Protein AF-U2KXS7-F1 (afdb_monomer)

Nearest PDB structures (foldseek):
  1tkh-assembly1_A  TM=3.884E-01  e=1.171E+00  Streptomyces griseus
  1xbu-assembly1_A  TM=3.848E-01  e=1.491E+00  Streptomyces griseus
  6i8w-assembly2_B  TM=5.047E-01  e=2.276E+00  Pseudomonas aeruginosa
  1tf8-assembly1_A  TM=3.939E-01  e=1.491E+00  Streptomyces griseus
  1tkj-assembly1_A  TM=3.560E-01  e=2.017E+00  Streptomyces griseus

pLDDT: mean 89.23, std 12.75, range [54.47, 98.56]

Mean predicted aligned error: 5.57 Å

Sequence (90 aa):
IHHAERQKQRKLEEKTMWTEGTIQVGTSTFHYWVKHYEEPSTFGYEEGRASKISLRRNGKTVFNFDRGMDIPPEDEETETALAILLKQYN

Solvent-accessible surface area (backbone atoms only — not comparable to full-atom values): 4914 Å² total; per-residue (Å²): 114,78,64,62,55,53,53,52,50,48,55,49,52,69,66,70,31,60,48,73,52,74,52,75,46,93,93,45,58,32,42,38,42,36,34,38,49,97,58,62,32,89,49,14,61,94,43,21,13,28,34,28,41,38,36,29,42,93,92,38,80,40,28,31,32,71,60,49,85,76,37,68,61,74,47,72,60,48,45,52,52,49,51,55,48,45,74,74,44,73

Secondary structure (DSSP, 8-state):
-HHHHHHHHHHHHHHHSEEEEEEEETTEEEEEEEEE-SS--TTSGGGSSEEEEEEEETTEEEEEEESSEEE--SSHHHHHHHHHHHHHH-

Foldseek 3Di:
DVPVVVVVVVVVLVVPQKDWDWDDQPNWIKTKIWRFDPAFALLADVSGGTNWMWIDTPNRTQFTHHSHGPHHHNDPSSVVVVVVCVVPRD

InterPro domains:
  IPR056095 Domain of unknown function DUF7678 [PF24726] (17-90)

Organism: NCBI:txid411473

Structure (mmCIF, N/CA/C/O backbone):
data_AF-U2KXS7-F1
#
_entry.id   AF-U2KXS7-F1
#
loop_
_atom_site.group_PDB
_atom_site.id
_atom_site.type_symbol
_atom_site.label_atom_id
_atom_site.label_alt_id
_atom_site.label_comp_id
_atom_site.label_asym_id
_atom_site.label_entity_id
_atom_site.label_seq_id
_atom_site.pdbx_PDB_ins_code
_atom_site.Cartn_x
_atom_site.Cartn_y
_atom_site.Cartn_z
_atom_site.occupancy
_atom_site.B_iso_or_equiv
_atom_site.auth_seq_id
_atom_site.auth_comp_id
_atom_site.auth_asym_id
_atom_site.auth_atom_id
_atom_site.pdbx_PDB_model_num
ATOM 1 N N . ILE A 1 1 ? 9.340 -10.729 -34.189 1.00 54.47 1 ILE A N 1
ATOM 2 C CA . ILE A 1 1 ? 9.617 -11.759 -33.157 1.00 54.47 1 ILE A CA 1
ATOM 3 C C . ILE A 1 1 ? 9.843 -11.140 -31.768 1.00 54.47 1 ILE A C 1
ATOM 5 O O . ILE A 1 1 ? 8.939 -11.257 -30.955 1.00 54.47 1 ILE A O 1
ATOM 9 N N . HIS A 1 2 ? 10.875 -10.313 -31.538 1.00 57.06 2 HIS A N 1
ATOM 10 C CA . HIS A 1 2 ? 11.170 -9.706 -30.215 1.00 57.06 2 HIS A CA 1
ATOM 11 C C . HIS A 1 2 ? 10.087 -8.823 -29.547 1.00 57.06 2 HIS A C 1
ATOM 13 O O . HIS A 1 2 ? 10.145 -8.604 -28.336 1.00 57.06 2 HIS A O 1
ATOM 19 N N . HIS A 1 3 ? 9.131 -8.243 -30.286 1.00 57.12 3 HIS A N 1
ATOM 20 C CA . HIS A 1 3 ? 8.114 -7.369 -29.675 1.00 57.12 3 HIS A CA 1
ATOM 21 C C . HIS A 1 3 ? 6.947 -8.158 -29.060 1.00 57.12 3 HIS A C 1
ATOM 23 O O . HIS A 1 3 ? 6.494 -7.832 -27.966 1.00 57.12 3 HIS A O 1
ATOM 29 N N . ALA A 1 4 ? 6.502 -9.227 -29.725 1.00 66.69 4 ALA A N 1
ATOM 30 C CA . ALA A 1 4 ? 5.370 -10.037 -29.278 1.00 66.69 4 ALA A CA 1
ATOM 31 C C . ALA A 1 4 ? 5.703 -10.847 -28.014 1.00 66.69 4 ALA A C 1
ATOM 33 O O . ALA A 1 4 ? 4.884 -10.925 -27.101 1.00 66.69 4 ALA A O 1
ATOM 34 N N . GLU A 1 5 ? 6.926 -11.375 -27.920 1.00 63.25 5 GLU A N 1
ATOM 35 C CA . GLU A 1 5 ? 7.409 -12.100 -26.737 1.00 63.25 5 GLU A CA 1
ATOM 36 C C . GLU A 1 5 ? 7.490 -11.184 -25.515 1.00 63.25 5 GLU A C 1
ATOM 38 O O . GLU A 1 5 ? 6.995 -11.546 -24.454 1.00 63.25 5 GLU A O 1
ATOM 43 N N . ARG A 1 6 ? 7.970 -9.943 -25.677 1.00 62.47 6 ARG A N 1
ATOM 44 C CA . ARG A 1 6 ? 7.993 -8.947 -24.592 1.00 62.47 6 ARG A CA 1
ATOM 45 C C . ARG A 1 6 ? 6.601 -8.528 -24.121 1.00 62.47 6 ARG A C 1
ATOM 47 O O . ARG A 1 6 ? 6.417 -8.244 -22.944 1.00 62.47 6 ARG A O 1
ATOM 54 N N . GLN A 1 7 ? 5.620 -8.451 -25.019 1.00 64.31 7 GLN A N 1
ATOM 55 C CA . GLN A 1 7 ? 4.228 -8.168 -24.639 1.00 64.31 7 GLN A CA 1
ATOM 56 C C . GLN A 1 7 ? 3.589 -9.353 -23.905 1.00 64.31 7 GLN A C 1
ATOM 58 O O . GLN A 1 7 ? 2.833 -9.157 -22.957 1.00 64.31 7 GLN A O 1
ATOM 63 N N . LYS A 1 8 ? 3.913 -10.583 -24.317 1.00 65.94 8 LYS A N 1
ATOM 64 C CA . LYS A 1 8 ? 3.411 -11.812 -23.693 1.00 65.94 8 LYS A CA 1
ATOM 65 C C . LYS A 1 8 ? 4.034 -12.043 -22.311 1.00 65.94 8 LYS A C 1
ATOM 67 O O . LYS A 1 8 ? 3.302 -12.351 -21.378 1.00 65.94 8 LYS A O 1
ATOM 72 N N . GLN A 1 9 ? 5.340 -11.809 -22.185 1.00 62.50 9 GLN A N 1
ATOM 73 C CA . GLN A 1 9 ? 6.093 -11.845 -20.932 1.00 62.50 9 GLN A CA 1
ATOM 74 C C . GLN A 1 9 ? 5.584 -10.778 -19.956 1.00 62.50 9 GLN A C 1
ATOM 76 O O . GLN A 1 9 ? 5.199 -11.117 -18.843 1.00 62.50 9 GLN A O 1
ATOM 81 N N . ARG A 1 10 ? 5.424 -9.526 -20.415 1.00 66.19 10 ARG A N 1
ATOM 82 C CA . ARG A 1 10 ? 4.807 -8.469 -19.602 1.00 66.19 10 ARG A CA 1
ATOM 83 C C . ARG A 1 10 ? 3.410 -8.848 -19.144 1.00 66.19 10 ARG A C 1
ATOM 85 O O . ARG A 1 10 ? 3.146 -8.745 -17.963 1.00 66.19 10 ARG A O 1
ATOM 92 N N . LYS A 1 11 ? 2.531 -9.346 -20.023 1.00 62.88 11 LYS A N 1
ATOM 93 C CA . LYS A 1 11 ? 1.186 -9.802 -19.618 1.00 62.88 11 LYS A CA 1
ATOM 94 C C . LYS A 1 11 ? 1.210 -10.933 -18.588 1.00 62.88 11 LYS A C 1
ATOM 96 O O . LYS A 1 11 ? 0.307 -11.004 -17.759 1.00 62.88 11 LYS A O 1
ATOM 101 N N . LEU A 1 12 ? 2.194 -11.827 -18.661 1.00 61.00 12 LEU A N 1
ATOM 102 C CA . LEU A 1 12 ? 2.359 -12.908 -17.694 1.00 61.00 12 LEU A CA 1
ATOM 103 C C . LEU A 1 12 ? 2.826 -12.356 -16.341 1.00 61.00 12 LEU A C 1
ATOM 105 O O . LEU A 1 12 ? 2.184 -12.634 -15.335 1.00 61.00 12 LEU A O 1
ATOM 109 N N . GLU A 1 13 ? 3.836 -11.486 -16.339 1.00 64.31 13 GLU A N 1
ATOM 110 C CA . GLU A 1 13 ? 4.315 -10.753 -15.158 1.00 64.31 13 GLU A CA 1
ATOM 111 C C . GLU A 1 13 ? 3.217 -9.855 -14.566 1.00 64.31 13 GLU A C 1
ATOM 113 O O . GLU A 1 13 ? 3.054 -9.758 -13.355 1.00 64.31 13 GLU A O 1
ATOM 118 N N . GLU A 1 14 ? 2.374 -9.244 -15.399 1.00 65.62 14 GLU A N 1
ATOM 119 C CA . GLU A 1 14 ? 1.215 -8.487 -14.931 1.00 65.62 14 GLU A CA 1
ATOM 120 C C . GLU A 1 14 ? 0.192 -9.353 -14.204 1.00 65.62 14 GLU A C 1
ATOM 122 O O . GLU A 1 14 ? -0.557 -8.809 -13.400 1.00 65.62 14 GLU A O 1
ATOM 127 N N . LYS A 1 15 ? 0.147 -10.659 -14.479 1.00 66.19 15 LYS A N 1
ATOM 128 C CA . LYS A 1 15 ? -0.782 -11.598 -13.850 1.00 66.19 15 LYS A CA 1
ATOM 129 C C . LYS A 1 15 ? -0.186 -12.271 -12.609 1.00 66.19 15 LYS A C 1
ATOM 131 O O . LYS A 1 15 ? -0.940 -12.575 -11.694 1.00 66.19 15 LYS A O 1
ATOM 136 N N . THR A 1 16 ? 1.126 -12.509 -12.565 1.00 67.69 16 THR A N 1
ATOM 137 C CA . THR A 1 16 ? 1.783 -13.273 -11.486 1.00 67.69 16 THR A CA 1
ATOM 138 C C . THR A 1 16 ? 2.333 -12.420 -10.342 1.00 67.69 16 THR A C 1
ATOM 140 O O . THR A 1 16 ? 2.612 -12.966 -9.284 1.00 67.69 16 THR A O 1
ATOM 143 N N . MET A 1 17 ? 2.470 -11.102 -10.523 1.00 88.19 17 MET A N 1
ATOM 144 C CA . MET A 1 17 ? 3.122 -10.197 -9.557 1.00 88.19 17 MET A CA 1
ATOM 145 C C . MET A 1 17 ? 2.164 -9.517 -8.564 1.00 88.19 17 MET A C 1
ATOM 147 O O . MET A 1 17 ? 2.551 -8.591 -7.853 1.00 88.19 17 MET A O 1
ATOM 151 N N . TRP A 1 18 ? 0.895 -9.927 -8.539 1.00 93.56 18 TRP A N 1
ATOM 152 C CA . TRP A 1 18 ? -0.083 -9.388 -7.598 1.00 93.56 18 TRP A CA 1
ATOM 153 C C . TRP A 1 18 ? -0.128 -10.215 -6.323 1.00 93.56 18 TRP A C 1
ATOM 155 O O . TRP A 1 18 ? -0.233 -11.438 -6.361 1.00 93.56 18 TRP A O 1
ATOM 165 N N . THR A 1 19 ? -0.105 -9.530 -5.189 1.00 94.94 19 THR A N 1
ATOM 166 C CA . THR A 1 19 ? -0.426 -10.094 -3.884 1.00 94.94 19 THR A CA 1
ATOM 167 C C . THR A 1 19 ? -1.668 -9.407 -3.344 1.00 94.94 19 THR A C 1
ATOM 169 O O . THR A 1 19 ? -1.773 -8.181 -3.361 1.00 94.94 19 THR A O 1
ATOM 172 N N . GLU A 1 20 ? -2.618 -10.216 -2.898 1.00 96.62 20 GLU A N 1
ATOM 173 C CA . GLU A 1 20 ? -3.883 -9.788 -2.320 1.00 96.62 20 GLU A CA 1
ATOM 174 C C . GLU A 1 20 ? -4.000 -10.367 -0.916 1.00 96.62 20 GLU A C 1
ATOM 176 O O . GLU A 1 20 ? -3.600 -11.507 -0.666 1.00 96.62 20 GLU A O 1
ATOM 181 N N . GLY A 1 21 ? -4.578 -9.594 -0.007 1.00 97.19 21 GLY A N 1
ATOM 182 C CA . GLY A 1 21 ? -4.861 -10.078 1.328 1.00 97.19 21 GLY A CA 1
ATOM 183 C C . GLY A 1 21 ? -5.556 -9.040 2.183 1.00 97.19 21 GLY A C 1
ATOM 184 O O . GLY A 1 21 ? -6.038 -8.012 1.706 1.00 97.19 21 GLY A O 1
ATOM 185 N N . THR A 1 22 ? -5.580 -9.318 3.480 1.00 97.88 22 THR A N 1
ATOM 186 C CA . THR A 1 22 ? -6.131 -8.413 4.483 1.00 97.88 22 THR A CA 1
ATOM 187 C C . THR A 1 22 ? -5.105 -8.130 5.565 1.00 97.88 22 THR A C 1
ATOM 189 O O . THR A 1 22 ? -4.404 -9.043 6.001 1.00 97.88 22 THR A O 1
ATOM 192 N N . ILE A 1 23 ? -5.054 -6.889 6.037 1.00 97.44 23 ILE A N 1
ATOM 193 C CA . ILE A 1 23 ? -4.288 -6.496 7.221 1.00 97.44 23 ILE A CA 1
ATOM 194 C C . ILE A 1 23 ? -5.208 -5.803 8.216 1.00 97.44 23 ILE A C 1
ATOM 196 O O . ILE A 1 23 ? -6.112 -5.058 7.835 1.00 97.44 23 ILE A O 1
ATOM 200 N N . GLN A 1 24 ? -4.986 -6.069 9.497 1.00 97.56 24 GLN A N 1
ATOM 201 C CA . GLN A 1 24 ? -5.698 -5.404 10.576 1.00 97.56 24 GLN A CA 1
ATOM 202 C C . GLN A 1 24 ? -4.777 -4.366 11.215 1.00 97.56 24 GLN A C 1
ATOM 204 O O . GLN A 1 24 ? -3.659 -4.689 11.615 1.00 97.56 24 GLN A O 1
ATOM 209 N N . VAL A 1 25 ? -5.262 -3.132 11.318 1.00 97.00 25 VAL A N 1
ATOM 210 C CA . VAL A 1 25 ? -4.594 -2.033 12.017 1.00 97.00 25 VAL A CA 1
ATOM 211 C C . VAL A 1 25 ? -5.590 -1.485 13.027 1.00 97.00 25 VAL A C 1
ATOM 213 O O . VAL A 1 25 ? -6.673 -1.038 12.655 1.00 97.00 25 VAL A O 1
ATOM 216 N N . GLY A 1 26 ? -5.261 -1.598 14.315 1.00 94.06 26 GLY A N 1
ATOM 217 C CA . GLY A 1 26 ? -6.195 -1.276 15.391 1.00 94.06 26 GLY A CA 1
ATOM 218 C C . GLY A 1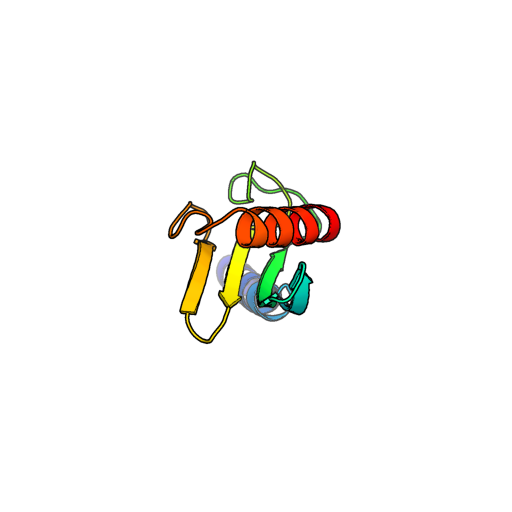 26 ? -7.482 -2.104 15.294 1.00 94.06 26 GLY A C 1
ATOM 219 O O . GLY A 1 26 ? -7.456 -3.339 15.343 1.00 94.06 26 GLY A O 1
ATOM 220 N N . THR A 1 27 ? -8.611 -1.411 15.149 1.00 95.00 27 THR A N 1
ATOM 221 C CA . THR A 1 27 ? -9.939 -2.035 14.980 1.00 95.00 27 THR A CA 1
ATOM 222 C C . THR A 1 27 ? -10.382 -2.138 13.520 1.00 95.00 27 THR A C 1
ATOM 224 O O . THR A 1 27 ? -11.393 -2.775 13.229 1.00 95.00 27 THR A O 1
ATOM 227 N N . SER A 1 28 ? -9.613 -1.555 12.600 1.00 96.12 28 SER A N 1
ATOM 228 C CA . SER A 1 28 ? -9.920 -1.519 11.176 1.00 96.12 28 SER A CA 1
ATOM 229 C C . SER A 1 28 ? -9.303 -2.697 10.430 1.00 96.12 28 SER A C 1
ATOM 231 O O . SER A 1 28 ? -8.135 -3.044 10.613 1.00 96.12 28 SER A O 1
ATOM 233 N N . THR A 1 29 ? -10.078 -3.286 9.521 1.00 98.06 29 THR A N 1
ATOM 234 C CA . THR A 1 29 ? -9.595 -4.286 8.561 1.00 98.06 29 THR A CA 1
ATOM 235 C C . THR A 1 29 ? -9.495 -3.660 7.176 1.00 98.06 29 THR A C 1
ATOM 237 O O . THR A 1 29 ? -10.476 -3.135 6.645 1.00 98.06 29 THR A O 1
ATOM 240 N N . PHE A 1 30 ? -8.309 -3.750 6.582 1.00 98.38 30 PHE A N 1
ATOM 241 C CA . PHE A 1 30 ? -8.025 -3.289 5.232 1.00 98.38 30 PHE A CA 1
ATOM 242 C C . PHE A 1 30 ? -7.870 -4.491 4.315 1.00 98.38 30 PHE A C 1
ATOM 244 O O . PHE A 1 30 ? -7.132 -5.423 4.628 1.00 98.38 30 PHE A O 1
ATOM 251 N N . HIS A 1 31 ? -8.530 -4.445 3.168 1.00 98.56 31 HIS A N 1
ATOM 252 C CA . HIS A 1 31 ? -8.260 -5.333 2.048 1.00 98.56 31 HIS A CA 1
ATOM 253 C C . HIS A 1 31 ? -7.282 -4.642 1.107 1.00 98.56 31 HIS A C 1
ATOM 255 O O . HIS A 1 31 ? -7.471 -3.465 0.789 1.00 98.56 31 HIS A O 1
ATOM 261 N N . TYR A 1 32 ? -6.242 -5.349 0.680 1.00 98.06 32 TYR A N 1
ATOM 262 C CA . TYR A 1 32 ? -5.176 -4.768 -0.121 1.00 98.06 32 TYR A CA 1
ATOM 263 C C . TYR A 1 32 ? -4.892 -5.550 -1.394 1.00 98.06 32 TYR A C 1
ATOM 265 O O . TYR A 1 32 ? -5.062 -6.767 -1.455 1.00 98.06 32 TYR A O 1
ATOM 273 N N . TRP A 1 33 ? -4.368 -4.825 -2.379 1.00 97.69 33 TRP A N 1
ATOM 274 C CA . TRP A 1 33 ? -3.723 -5.381 -3.561 1.00 97.69 33 TRP A CA 1
ATOM 275 C C . TRP A 1 33 ? -2.401 -4.659 -3.776 1.00 97.69 33 TRP A C 1
ATOM 277 O O . TRP A 1 33 ? -2.372 -3.431 -3.857 1.00 97.69 33 TRP A O 1
ATOM 287 N N . VAL A 1 34 ? -1.316 -5.418 -3.892 1.00 96.56 34 VAL A N 1
ATOM 288 C CA . VAL A 1 34 ? 0.018 -4.892 -4.190 1.00 96.56 34 VAL A CA 1
ATOM 289 C C . VAL A 1 34 ? 0.563 -5.586 -5.423 1.00 96.56 34 VAL A C 1
ATOM 291 O O . VAL A 1 34 ? 0.586 -6.813 -5.487 1.00 96.56 34 VAL A O 1
ATOM 294 N N . LYS A 1 35 ? 1.032 -4.802 -6.392 1.00 93.81 35 LYS A N 1
ATOM 295 C CA . LYS A 1 35 ? 1.828 -5.299 -7.513 1.00 93.81 35 LYS A CA 1
ATOM 296 C C . LYS A 1 35 ? 3.289 -4.964 -7.277 1.00 93.81 35 LYS A C 1
ATOM 298 O O . LYS A 1 35 ? 3.670 -3.797 -7.408 1.00 93.81 35 LYS A O 1
ATOM 303 N N . HIS A 1 36 ? 4.101 -5.968 -6.977 1.00 92.44 36 HIS A N 1
ATOM 304 C CA . HIS A 1 36 ? 5.525 -5.799 -6.681 1.00 92.44 36 HIS A CA 1
ATOM 305 C C . HIS A 1 36 ? 6.389 -6.692 -7.565 1.00 92.44 36 HIS A C 1
ATOM 307 O O . HIS A 1 36 ? 5.932 -7.719 -8.055 1.00 92.44 36 HIS A O 1
ATOM 313 N N . TYR A 1 37 ? 7.621 -6.261 -7.805 1.00 89.88 37 TYR A N 1
ATOM 314 C CA . TYR A 1 37 ? 8.595 -6.979 -8.621 1.00 89.88 37 TYR A CA 1
ATOM 315 C C . TYR A 1 37 ? 9.796 -7.413 -7.772 1.00 89.88 37 TYR A C 1
ATOM 317 O O . TYR A 1 37 ? 9.944 -7.002 -6.623 1.00 89.88 37 TYR A O 1
ATOM 325 N N . GLU A 1 38 ? 10.664 -8.254 -8.332 1.00 87.56 38 GLU A N 1
ATOM 326 C CA . GLU A 1 38 ? 11.898 -8.667 -7.651 1.00 87.56 38 GLU A CA 1
ATOM 327 C C . GLU A 1 38 ? 12.882 -7.498 -7.499 1.00 87.56 38 GLU A C 1
ATOM 329 O O . GLU A 1 38 ? 13.502 -7.354 -6.446 1.00 87.56 38 GLU A O 1
ATOM 334 N N . GLU A 1 39 ? 12.972 -6.630 -8.512 1.00 88.62 39 GLU A N 1
ATOM 335 C CA . GLU A 1 39 ? 13.854 -5.459 -8.516 1.00 88.62 39 GLU A CA 1
ATOM 336 C C . GLU A 1 39 ? 13.080 -4.133 -8.383 1.00 88.62 39 GLU A C 1
ATOM 338 O O . GLU A 1 39 ? 11.938 -4.033 -8.852 1.00 88.62 39 GLU A O 1
ATOM 343 N N . PRO A 1 40 ? 13.685 -3.102 -7.757 1.00 90.25 40 PRO A N 1
ATOM 344 C CA . PRO A 1 40 ? 13.124 -1.755 -7.700 1.00 90.25 40 PRO A CA 1
ATOM 345 C C . PRO A 1 40 ? 12.906 -1.132 -9.086 1.00 90.25 40 PRO A C 1
ATOM 347 O O . PRO A 1 40 ? 13.546 -1.503 -10.071 1.00 90.25 40 PRO A O 1
ATOM 350 N N . SER A 1 41 ? 12.010 -0.151 -9.176 1.00 86.69 41 SER A N 1
ATOM 351 C CA . SER A 1 41 ? 11.660 0.510 -10.433 1.00 86.69 41 SER A CA 1
ATOM 352 C C . SER A 1 41 ? 11.421 1.997 -10.229 1.00 86.69 41 SER A C 1
ATOM 354 O O . SER A 1 41 ? 10.791 2.385 -9.257 1.00 86.69 41 SER A O 1
ATOM 356 N N . THR A 1 42 ? 11.762 2.825 -11.219 1.00 87.25 42 THR A N 1
ATOM 357 C CA . THR A 1 42 ? 11.416 4.261 -11.236 1.00 87.25 42 THR A CA 1
ATOM 358 C C . THR A 1 42 ? 9.908 4.533 -11.197 1.00 87.25 42 THR A C 1
ATOM 360 O O . THR A 1 42 ? 9.486 5.652 -10.930 1.00 87.25 42 THR A O 1
ATOM 363 N N . PHE A 1 43 ? 9.082 3.526 -11.494 1.00 85.00 43 PHE A N 1
ATOM 364 C CA . PHE A 1 43 ? 7.622 3.590 -11.370 1.00 85.00 43 PHE A CA 1
ATOM 365 C C . PHE A 1 43 ? 7.101 2.989 -10.056 1.00 85.00 43 PHE A C 1
ATOM 367 O O . PHE A 1 43 ? 5.889 2.925 -9.846 1.00 85.00 43 PHE A O 1
ATOM 374 N N . GLY A 1 44 ? 8.003 2.482 -9.219 1.00 87.75 44 GLY A N 1
ATOM 375 C CA . GLY A 1 44 ? 7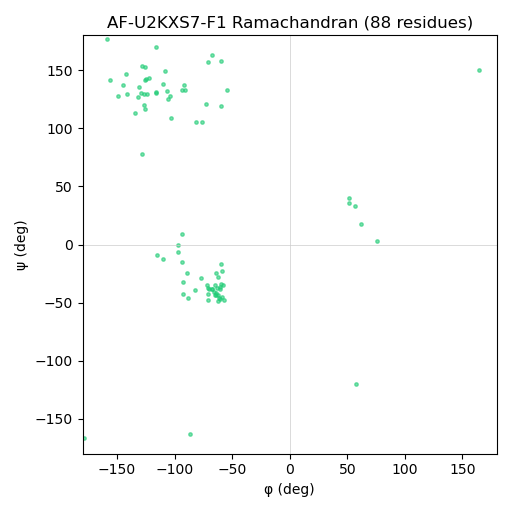.723 2.011 -7.876 1.00 87.75 44 GLY A CA 1
ATOM 376 C C . GLY A 1 44 ? 7.423 3.158 -6.924 1.00 87.75 44 GLY A C 1
ATOM 377 O O . GLY A 1 44 ? 7.831 4.300 -7.146 1.00 87.75 44 GLY A O 1
ATOM 378 N N . TYR A 1 45 ? 6.714 2.846 -5.848 1.00 89.69 45 TYR A N 1
ATOM 379 C CA . TYR A 1 45 ? 6.528 3.762 -4.737 1.00 89.69 45 TYR A CA 1
ATOM 380 C C . TYR A 1 45 ? 7.902 4.111 -4.155 1.00 89.69 45 TYR A C 1
ATOM 382 O O . TYR A 1 45 ? 8.637 3.215 -3.732 1.00 89.69 45 TYR A O 1
ATOM 390 N N . GLU A 1 46 ? 8.257 5.399 -4.192 1.00 92.19 46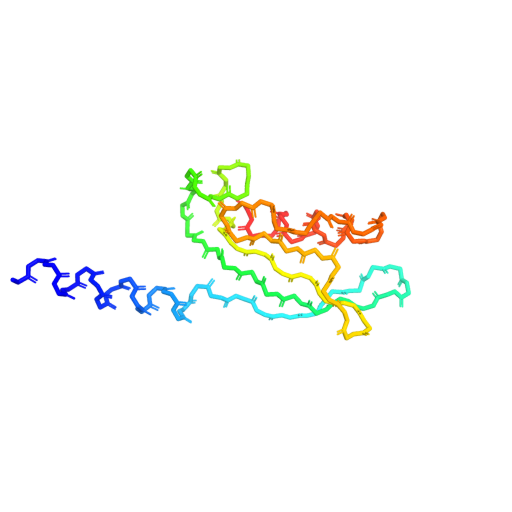 GLU A N 1
ATOM 391 C CA . GLU A 1 46 ? 9.596 5.897 -3.828 1.00 92.19 46 GLU A CA 1
ATOM 392 C C . GLU A 1 46 ? 10.732 5.160 -4.561 1.00 92.19 46 GLU A C 1
ATOM 394 O O . GLU A 1 46 ? 1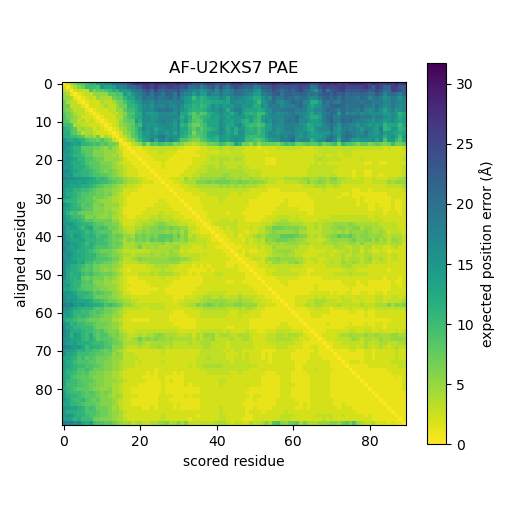1.761 4.832 -3.982 1.00 92.19 46 GLU A O 1
ATOM 399 N N . GLU A 1 47 ? 10.521 4.865 -5.847 1.00 91.44 47 GLU A N 1
ATOM 400 C CA . GLU A 1 47 ? 11.452 4.117 -6.704 1.00 91.44 47 GLU A CA 1
ATOM 401 C C . GLU A 1 47 ? 11.746 2.672 -6.243 1.00 91.44 47 GLU A C 1
ATOM 403 O O . GLU A 1 47 ? 12.718 2.053 -6.676 1.00 91.44 47 GLU A O 1
ATOM 408 N N . GLY A 1 48 ? 10.899 2.106 -5.378 1.00 92.94 48 GLY A N 1
ATOM 409 C CA . GLY A 1 48 ? 11.052 0.748 -4.861 1.00 92.94 48 GLY A CA 1
ATOM 410 C C . GLY A 1 48 ? 10.428 -0.352 -5.734 1.00 92.94 48 GLY A C 1
ATOM 411 O O . GLY A 1 48 ? 10.151 -0.172 -6.922 1.00 92.94 48 GLY A O 1
ATOM 412 N N . ARG A 1 49 ? 10.231 -1.543 -5.161 1.00 94.00 49 ARG A N 1
ATOM 413 C CA . ARG A 1 49 ? 9.688 -2.731 -5.851 1.00 94.00 49 ARG A CA 1
ATOM 414 C C . ARG A 1 49 ? 8.173 -2.683 -6.059 1.00 94.00 49 ARG A C 1
ATOM 416 O O . ARG A 1 49 ? 7.661 -3.271 -7.017 1.00 94.00 49 ARG A O 1
ATOM 423 N N . ALA A 1 50 ? 7.438 -2.000 -5.182 1.00 94.50 50 ALA A N 1
ATOM 424 C CA . ALA A 1 50 ? 5.981 -1.933 -5.229 1.00 94.50 50 ALA A CA 1
ATOM 425 C C . ALA A 1 50 ? 5.505 -0.887 -6.252 1.00 94.50 50 ALA A C 1
ATOM 427 O O . ALA A 1 50 ? 5.567 0.312 -6.016 1.00 94.50 50 ALA A O 1
ATOM 428 N N . SER A 1 51 ? 4.998 -1.335 -7.400 1.00 92.81 51 SER A N 1
ATOM 429 C CA . SER A 1 51 ? 4.567 -0.466 -8.513 1.00 92.81 51 SER A CA 1
ATOM 430 C C . SER A 1 51 ? 3.112 -0.006 -8.444 1.00 92.81 51 SER A C 1
ATOM 432 O O . SER A 1 51 ? 2.751 1.004 -9.048 1.00 92.81 51 SER A O 1
ATOM 434 N N . LYS A 1 52 ? 2.263 -0.775 -7.756 1.00 95.62 52 LYS A N 1
ATOM 435 C CA . LYS A 1 52 ? 0.852 -0.451 -7.538 1.00 95.62 52 LYS A CA 1
ATOM 436 C C . LYS A 1 52 ? 0.429 -0.918 -6.158 1.00 95.62 52 LYS A C 1
ATOM 438 O O . LYS A 1 52 ? 0.776 -2.035 -5.775 1.00 95.62 52 LYS A O 1
ATOM 443 N N . ILE A 1 53 ? -0.327 -0.098 -5.441 1.00 97.38 53 ILE A N 1
ATOM 444 C CA . ILE A 1 53 ? -0.844 -0.408 -4.107 1.00 97.38 53 ILE A CA 1
ATOM 445 C C . ILE A 1 53 ? -2.261 0.150 -4.013 1.00 97.38 53 ILE A C 1
ATOM 447 O O . ILE A 1 53 ? -2.485 1.321 -4.298 1.00 97.38 53 ILE A O 1
ATOM 451 N N . SER A 1 54 ? -3.213 -0.672 -3.586 1.00 98.06 54 SER A N 1
ATOM 452 C CA . SER A 1 54 ? -4.578 -0.238 -3.291 1.00 98.06 54 SER A CA 1
ATOM 453 C C . SER A 1 54 ? -4.974 -0.728 -1.908 1.00 98.06 54 SER A C 1
ATOM 455 O O . SER A 1 54 ? -4.797 -1.910 -1.609 1.00 98.06 54 SER A O 1
ATOM 457 N N . LEU A 1 55 ? -5.505 0.168 -1.075 1.00 98.31 55 LEU A N 1
ATOM 458 C CA . LEU A 1 55 ? -6.076 -0.156 0.230 1.00 98.31 55 LEU A CA 1
ATOM 459 C C . LEU A 1 55 ? -7.560 0.176 0.233 1.00 98.31 55 LEU A C 1
ATOM 461 O O . LEU A 1 55 ? -7.977 1.284 -0.121 1.00 98.31 55 LEU A O 1
ATOM 465 N N . ARG A 1 56 ? -8.361 -0.778 0.698 1.00 98.31 56 ARG A N 1
ATOM 466 C CA . ARG A 1 56 ? -9.805 -0.637 0.832 1.00 98.31 56 ARG A CA 1
ATOM 467 C C . ARG A 1 56 ? -10.235 -0.966 2.253 1.00 98.31 56 ARG A C 1
ATOM 469 O O . ARG A 1 56 ? -9.907 -2.029 2.767 1.00 98.31 56 ARG A O 1
ATOM 476 N N . ARG A 1 57 ? -11.022 -0.088 2.865 1.00 97.69 57 ARG A N 1
ATOM 477 C CA . ARG A 1 57 ? -11.605 -0.267 4.201 1.00 97.69 57 ARG A CA 1
ATOM 478 C C . ARG A 1 57 ? -13.092 0.046 4.123 1.00 97.69 57 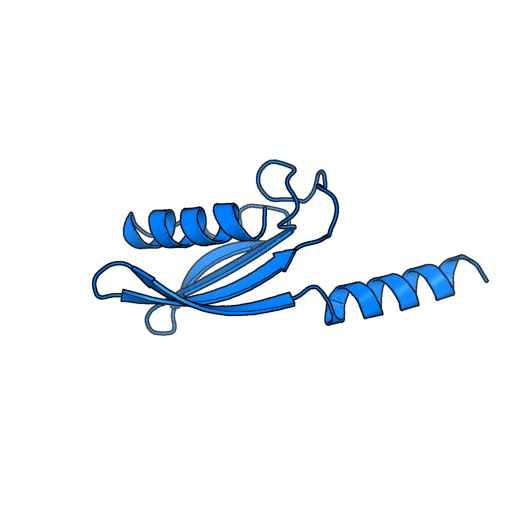ARG A C 1
ATOM 480 O O . ARG A 1 57 ? -13.485 1.001 3.459 1.00 97.69 57 ARG A O 1
ATOM 487 N N . ASN A 1 58 ? -13.936 -0.779 4.745 1.00 94.62 58 ASN A N 1
ATOM 488 C CA . ASN A 1 58 ? -15.399 -0.600 4.749 1.00 94.62 58 ASN A CA 1
ATOM 489 C C . ASN A 1 58 ? -16.010 -0.419 3.343 1.00 94.62 58 ASN A C 1
ATOM 491 O O . ASN A 1 58 ? -16.931 0.365 3.137 1.00 94.62 58 ASN A O 1
ATOM 495 N N . GLY A 1 59 ? -15.459 -1.110 2.341 1.00 93.31 59 GLY A N 1
ATOM 496 C CA . GLY A 1 59 ? -15.923 -1.002 0.958 1.00 93.31 59 GLY A CA 1
ATOM 497 C C . GLY A 1 59 ? -15.505 0.281 0.223 1.00 93.31 59 GLY A C 1
ATOM 498 O O . GLY A 1 59 ? -15.840 0.409 -0.955 1.00 93.31 59 GLY A O 1
ATOM 499 N N . LYS A 1 60 ? -14.715 1.176 0.826 1.00 96.88 60 LYS A N 1
ATOM 500 C CA . LYS A 1 60 ? -14.179 2.393 0.193 1.00 96.88 60 LYS A CA 1
ATOM 501 C C . LYS A 1 60 ? -12.670 2.281 -0.020 1.00 96.88 60 LYS A C 1
ATOM 503 O O . LYS A 1 60 ? -11.967 1.774 0.850 1.00 96.88 60 LYS A O 1
ATOM 508 N N . THR A 1 61 ? -12.175 2.729 -1.172 1.00 97.88 61 THR A N 1
ATOM 509 C CA . THR A 1 61 ? -10.730 2.876 -1.402 1.00 97.88 61 THR A CA 1
ATOM 510 C C . THR A 1 61 ? -10.231 4.074 -0.606 1.00 97.88 61 THR A C 1
ATOM 512 O O . THR A 1 61 ? -10.725 5.184 -0.793 1.00 97.88 61 THR A O 1
ATOM 515 N N . VAL A 1 62 ? -9.287 3.824 0.294 1.00 98.19 62 VAL A N 1
ATOM 516 C CA . VAL A 1 62 ? -8.747 4.809 1.245 1.00 98.19 62 VAL A CA 1
ATOM 517 C C . VAL A 1 62 ? -7.308 5.204 0.920 1.00 98.19 62 VAL A C 1
ATOM 519 O O . VAL A 1 62 ? -6.809 6.189 1.445 1.00 98.19 62 VAL A O 1
ATOM 522 N N . PHE A 1 63 ? -6.658 4.457 0.026 1.00 98.44 63 PHE A N 1
ATOM 523 C CA . PHE A 1 63 ? -5.382 4.806 -0.588 1.00 98.44 63 PHE A CA 1
ATOM 524 C C . PHE A 1 63 ? -5.246 4.084 -1.931 1.00 98.44 63 PHE A C 1
ATOM 526 O O . PHE A 1 63 ? -5.651 2.922 -2.057 1.00 98.44 63 PHE A O 1
ATOM 533 N N . ASN A 1 64 ? -4.675 4.760 -2.926 1.00 98.06 64 ASN A N 1
ATOM 534 C CA . ASN A 1 64 ? -4.372 4.170 -4.222 1.00 98.06 64 ASN A CA 1
ATOM 535 C C . ASN A 1 64 ? -3.132 4.809 -4.847 1.00 98.06 64 ASN A C 1
ATOM 537 O O . ASN A 1 64 ? -3.060 6.026 -5.020 1.00 98.06 64 ASN A O 1
ATOM 541 N N . PHE A 1 65 ? -2.202 3.953 -5.246 1.00 97.12 65 PHE A N 1
ATOM 542 C CA . PHE A 1 65 ? -1.032 4.293 -6.031 1.00 97.12 65 PHE A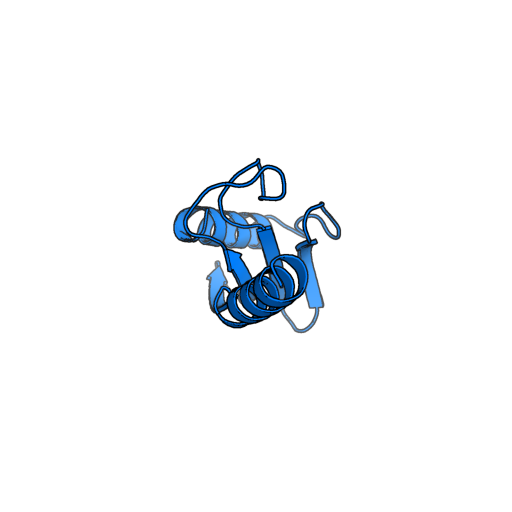 CA 1
ATOM 543 C C . PHE A 1 65 ? -0.992 3.393 -7.267 1.00 97.12 65 PHE A C 1
ATOM 545 O O . PHE A 1 65 ? -0.900 2.171 -7.136 1.00 97.12 65 PHE A O 1
ATOM 552 N N . ASP A 1 66 ? -1.026 3.978 -8.462 1.00 94.00 66 ASP A N 1
ATOM 553 C CA . ASP A 1 66 ? -0.814 3.281 -9.733 1.00 94.00 66 ASP A CA 1
ATOM 554 C C . ASP A 1 66 ? 0.258 4.017 -10.544 1.00 94.00 66 ASP A C 1
ATOM 556 O O . ASP A 1 66 ? -0.034 4.764 -11.478 1.00 94.00 66 ASP A O 1
ATOM 560 N N . ARG A 1 67 ? 1.530 3.812 -10.161 1.00 86.69 67 ARG A N 1
ATOM 561 C CA . ARG A 1 67 ? 2.700 4.503 -10.747 1.00 86.69 67 ARG A CA 1
ATOM 562 C C . ARG A 1 67 ? 2.599 6.031 -10.650 1.00 86.69 67 ARG A C 1
ATOM 564 O O . ARG A 1 67 ? 3.047 6.765 -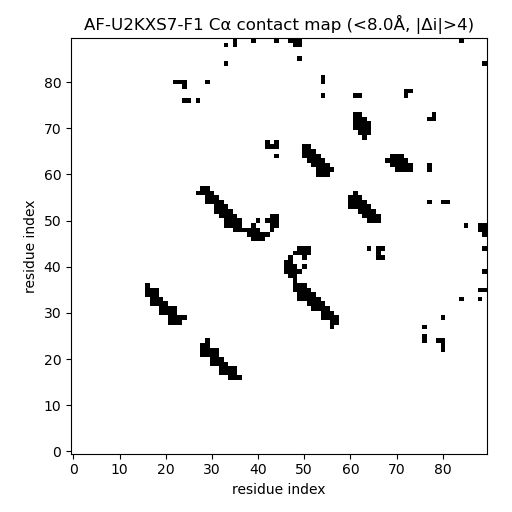11.529 1.00 86.69 67 ARG A O 1
ATOM 571 N N . GLY A 1 68 ? 1.976 6.476 -9.571 1.00 89.81 68 GLY A N 1
ATOM 572 C CA . GLY A 1 68 ? 1.573 7.841 -9.291 1.00 89.81 68 GLY A CA 1
ATOM 573 C C . GLY A 1 68 ? 0.566 7.824 -8.145 1.00 89.81 68 GLY A C 1
ATOM 574 O O . GLY A 1 68 ? -0.141 6.835 -7.949 1.00 89.81 68 GLY A O 1
ATOM 575 N N . MET A 1 69 ? 0.541 8.890 -7.351 1.00 94.69 69 MET A N 1
ATOM 576 C CA . MET A 1 69 ? -0.399 9.024 -6.239 1.00 94.69 69 MET A CA 1
ATOM 577 C C . MET A 1 69 ? -1.786 9.383 -6.786 1.00 94.69 69 MET A C 1
ATOM 579 O O . MET A 1 69 ? -1.999 10.527 -7.185 1.00 94.69 69 MET A O 1
ATOM 583 N N . ASP A 1 70 ? -2.720 8.430 -6.796 1.00 95.56 70 ASP A N 1
ATOM 584 C CA . ASP A 1 70 ? -4.106 8.689 -7.214 1.00 95.56 70 ASP A CA 1
ATOM 585 C C . ASP A 1 70 ? -4.960 9.149 -6.031 1.00 95.56 70 ASP A C 1
ATOM 587 O O . ASP A 1 70 ? -5.727 10.105 -6.130 1.00 95.56 70 ASP A O 1
ATOM 591 N N . ILE A 1 71 ? -4.834 8.444 -4.902 1.00 97.06 71 ILE A N 1
ATOM 592 C CA . ILE A 1 71 ? -5.555 8.723 -3.660 1.00 97.06 71 ILE A CA 1
ATOM 593 C C . ILE A 1 71 ? -4.534 8.648 -2.518 1.00 97.06 71 ILE A C 1
ATOM 595 O O . ILE A 1 71 ? -4.031 7.551 -2.254 1.00 97.06 71 ILE A O 1
ATOM 599 N N . PRO A 1 72 ? -4.218 9.770 -1.845 1.00 97.00 72 PRO A N 1
ATOM 600 C CA . PRO A 1 72 ? -3.349 9.751 -0.674 1.00 97.00 72 PRO A CA 1
ATOM 601 C C . PRO A 1 72 ? -4.032 9.034 0.502 1.00 97.00 72 PRO A C 1
ATOM 603 O O . PRO A 1 72 ? -5.252 8.856 0.472 1.00 97.00 72 PRO A O 1
ATOM 606 N N . PRO A 1 73 ? -3.276 8.620 1.534 1.00 97.12 73 PRO A N 1
ATOM 607 C CA . PRO A 1 73 ? -3.848 7.975 2.711 1.00 97.12 73 PRO A CA 1
ATOM 608 C C . PRO A 1 73 ? -4.942 8.838 3.348 1.00 97.12 73 PRO A C 1
ATOM 610 O O . PRO A 1 73 ? -4.765 10.041 3.526 1.00 97.12 73 PRO A O 1
ATOM 613 N N . GLU A 1 74 ? -6.081 8.226 3.673 1.00 97.25 74 GLU A N 1
ATOM 614 C CA . GLU A 1 74 ? -7.214 8.942 4.271 1.00 97.25 74 GLU A CA 1
ATOM 615 C C . GLU A 1 74 ? -6.958 9.347 5.735 1.00 97.25 74 GLU A C 1
ATOM 617 O O . GLU A 1 74 ? -7.432 10.397 6.166 1.00 97.25 74 GLU A O 1
ATOM 622 N N . ASP A 1 75 ? -6.234 8.520 6.497 1.00 97.44 75 ASP A N 1
ATOM 623 C CA . ASP A 1 75 ? -5.955 8.709 7.926 1.00 97.44 75 ASP A CA 1
ATOM 624 C C . ASP A 1 75 ? -4.717 7.925 8.413 1.00 97.44 75 ASP A C 1
ATOM 626 O O . ASP A 1 75 ? -4.119 7.147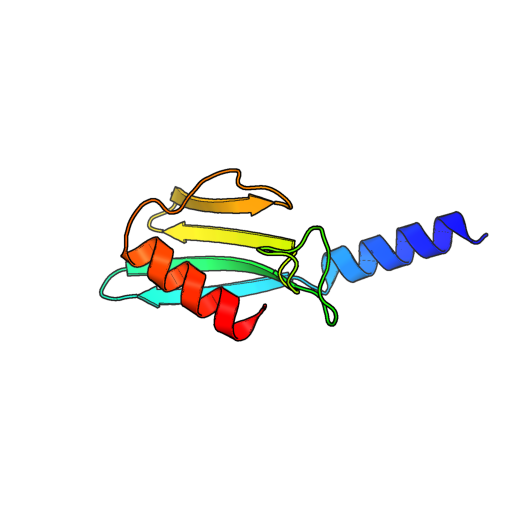 7.668 1.00 97.44 75 ASP A O 1
ATOM 630 N N . GLU A 1 76 ? -4.360 8.097 9.692 1.00 97.44 76 GLU A N 1
ATOM 631 C CA . GLU A 1 76 ? -3.197 7.460 10.335 1.00 97.44 76 GLU A CA 1
ATOM 632 C C . GLU A 1 76 ? -3.233 5.921 10.283 1.00 97.44 76 GLU A C 1
ATOM 634 O O . GLU A 1 76 ? -2.196 5.263 10.147 1.00 97.44 76 GLU A O 1
ATOM 639 N N . GLU A 1 77 ? -4.420 5.310 10.366 1.00 97.56 77 GLU A N 1
ATOM 640 C CA . GLU A 1 77 ? -4.548 3.856 10.223 1.00 97.56 77 GLU A CA 1
ATOM 641 C C . GLU A 1 77 ? -4.226 3.418 8.790 1.00 97.56 77 GLU A C 1
ATOM 643 O O . GLU A 1 77 ? -3.572 2.392 8.590 1.00 97.56 77 GLU A O 1
ATOM 648 N N . THR A 1 78 ? -4.640 4.207 7.795 1.00 97.94 78 THR A N 1
ATOM 649 C CA . THR A 1 78 ? -4.313 3.983 6.384 1.00 97.94 78 THR A CA 1
ATOM 650 C C . THR A 1 78 ? -2.816 4.157 6.122 1.00 97.94 78 THR A C 1
ATOM 652 O O . THR A 1 78 ? -2.227 3.343 5.411 1.00 97.94 78 THR A O 1
ATOM 655 N N . GLU A 1 79 ? -2.174 5.158 6.729 1.00 98.06 79 GLU A N 1
ATOM 656 C CA . GLU A 1 79 ? -0.715 5.339 6.667 1.00 98.06 79 GLU A CA 1
ATOM 657 C C . GLU A 1 79 ? 0.030 4.157 7.295 1.00 98.06 79 GLU A C 1
ATOM 659 O O . GLU A 1 79 ? 0.979 3.626 6.717 1.00 98.06 79 GLU A O 1
ATOM 664 N N . THR A 1 80 ? -0.439 3.683 8.449 1.00 98.25 80 THR A N 1
ATOM 665 C CA . THR A 1 80 ? 0.139 2.518 9.129 1.00 98.25 80 THR A CA 1
ATOM 666 C C . THR A 1 80 ? -0.017 1.252 8.283 1.00 98.25 80 THR A C 1
ATOM 668 O O . THR A 1 80 ? 0.934 0.482 8.129 1.00 98.25 80 THR A O 1
ATOM 671 N N . ALA A 1 81 ? -1.195 1.046 7.689 1.00 98.06 81 ALA A N 1
ATOM 672 C CA . ALA A 1 81 ? -1.459 -0.047 6.760 1.00 98.06 81 ALA A CA 1
ATOM 673 C C . ALA A 1 81 ? -0.520 0.008 5.541 1.00 98.06 81 ALA A C 1
ATOM 675 O O . ALA A 1 81 ? 0.082 -1.005 5.178 1.00 98.06 81 ALA A O 1
ATOM 676 N N . LEU A 1 82 ? -0.334 1.193 4.953 1.00 97.94 82 LEU A N 1
ATOM 677 C CA . LEU A 1 82 ? 0.604 1.418 3.854 1.00 97.94 82 LEU A CA 1
ATOM 678 C C . LEU A 1 82 ? 2.048 1.093 4.264 1.00 97.94 82 LEU A C 1
ATOM 680 O O . LEU A 1 82 ? 2.728 0.354 3.554 1.00 97.94 82 LEU A O 1
ATOM 684 N N . ALA A 1 83 ? 2.505 1.572 5.422 1.00 98.00 83 ALA A N 1
ATOM 685 C CA . ALA A 1 83 ? 3.855 1.312 5.921 1.00 98.00 83 ALA A CA 1
ATOM 686 C C . ALA A 1 83 ? 4.130 -0.189 6.128 1.00 98.00 83 ALA A C 1
ATOM 688 O O . ALA A 1 83 ? 5.221 -0.671 5.813 1.00 98.00 83 ALA A O 1
ATOM 689 N N . ILE A 1 84 ? 3.139 -0.954 6.606 1.00 98.06 84 ILE A N 1
ATOM 690 C CA . ILE A 1 84 ? 3.241 -2.417 6.732 1.00 98.06 84 ILE A CA 1
ATOM 691 C C . ILE A 1 84 ? 3.446 -3.066 5.359 1.00 98.06 84 ILE A C 1
ATOM 693 O O . ILE A 1 84 ? 4.329 -3.913 5.218 1.00 98.06 84 ILE A O 1
ATOM 697 N N . LEU A 1 85 ? 2.667 -2.664 4.349 1.00 97.31 85 LEU A N 1
ATOM 698 C CA . LEU A 1 85 ? 2.802 -3.202 2.993 1.00 97.31 85 LEU A CA 1
ATOM 699 C C . LEU A 1 85 ? 4.147 -2.834 2.366 1.00 97.31 85 LEU A C 1
ATOM 701 O O . LEU A 1 85 ? 4.796 -3.698 1.781 1.00 97.31 85 LEU A O 1
ATOM 705 N N . LEU A 1 86 ? 4.598 -1.589 2.523 1.00 96.44 86 LEU A N 1
ATOM 706 C CA . LEU A 1 86 ? 5.894 -1.152 2.005 1.00 96.44 86 LEU A CA 1
ATOM 707 C C . LEU A 1 86 ? 7.050 -1.913 2.661 1.00 96.44 86 LEU A C 1
ATOM 709 O O . LEU A 1 86 ? 7.977 -2.310 1.970 1.00 96.44 86 LEU A O 1
ATOM 713 N N . LYS A 1 87 ? 6.971 -2.222 3.960 1.00 96.56 87 LYS A N 1
ATOM 714 C CA . LYS A 1 87 ? 7.982 -3.049 4.638 1.00 96.56 87 LYS A CA 1
ATOM 715 C C . LYS A 1 87 ? 8.079 -4.474 4.075 1.00 96.56 87 LYS A C 1
ATOM 717 O O . LYS A 1 87 ? 9.124 -5.107 4.202 1.00 96.56 87 LYS A O 1
ATOM 722 N N . GLN A 1 88 ? 6.989 -5.008 3.526 1.00 94.69 88 GLN A N 1
ATOM 723 C CA . GLN A 1 88 ? 6.937 -6.376 3.003 1.00 94.69 88 GLN A CA 1
ATOM 724 C C . GLN A 1 88 ? 7.269 -6.449 1.508 1.00 94.69 88 GLN A C 1
ATOM 726 O O . GLN A 1 88 ? 7.982 -7.353 1.067 1.00 94.69 88 GLN A O 1
ATOM 731 N N . TYR A 1 89 ? 6.736 -5.511 0.729 1.00 94.38 89 TYR A N 1
ATOM 732 C CA . TYR A 1 89 ? 6.687 -5.601 -0.729 1.00 94.38 89 TYR A 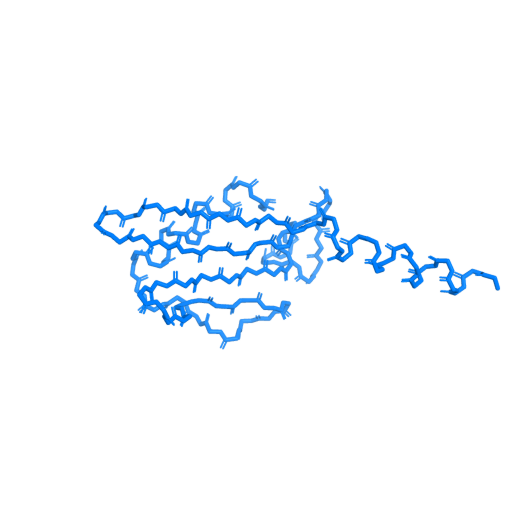CA 1
ATOM 733 C C . TYR A 1 89 ? 7.516 -4.538 -1.449 1.00 94.38 89 TYR A C 1
ATOM 735 O O . TYR A 1 89 ? 7.670 -4.641 -2.665 1.00 94.38 89 TYR A O 1
ATOM 743 N N . ASN A 1 90 ? 8.043 -3.544 -0.729 1.00 86.19 90 ASN A N 1
ATOM 744 C CA . ASN A 1 90 ? 9.046 -2.617 -1.249 1.00 86.19 90 ASN A CA 1
ATOM 745 C C . ASN A 1 90 ? 10.453 -3.091 -0.899 1.00 86.19 90 ASN A C 1
ATOM 747 O O . ASN A 1 90 ? 11.339 -2.968 -1.767 1.00 86.19 90 ASN A O 1
#

Radius of gyration: 14.26 Å; Cα contacts (8 Å, |Δi|>4): 161; chains: 1; bounding box: 30×23×48 Å